Protein AF-A0AAW8BK24-F1 (afdb_monomer_lite)

Foldseek 3Di:
DADDDDDDFDPPDPDGPVRVDDPPDPVVVCVVPDDPVVQCVVCVVVDDPDDDHDYHSSVVVVVVVVCVVVVVDPDFAFPPVLVVVQLLVCLVVLHHDPPDCSLVNRHHPDDPPPPCNVVVSVVVSVVSRVVSPVCRPVNPDD

Structure (mmCIF, N/CA/C/O backbone):
data_AF-A0AAW8BK24-F1
#
_entry.id   AF-A0AAW8BK24-F1
#
loop_
_atom_site.group_PDB
_atom_site.id
_atom_site.type_symbol
_atom_site.label_atom_id
_atom_site.label_alt_id
_atom_site.label_comp_id
_atom_site.label_asym_id
_atom_site.label_entity_id
_atom_site.label_seq_id
_atom_site.pdbx_PDB_ins_code
_atom_site.Cartn_x
_atom_site.Cartn_y
_atom_site.Cartn_z
_atom_site.occupancy
_atom_site.B_iso_or_equiv
_atom_site.auth_seq_id
_atom_site.auth_comp_id
_atom_site.auth_asym_id
_atom_site.auth_atom_id
_atom_site.pdbx_PDB_model_num
ATOM 1 N N . MET A 1 1 ? 19.445 -8.747 -13.776 1.00 86.50 1 MET A N 1
ATOM 2 C CA . MET A 1 1 ? 18.779 -10.057 -13.556 1.00 86.50 1 MET A CA 1
ATOM 3 C C . MET A 1 1 ? 17.568 -9.870 -12.651 1.00 86.50 1 MET A C 1
ATOM 5 O O . MET A 1 1 ? 17.531 -8.875 -11.926 1.00 86.50 1 MET A O 1
ATOM 9 N N . GLN A 1 2 ? 16.575 -10.766 -12.699 1.00 86.75 2 GLN A N 1
ATOM 10 C CA . GLN A 1 2 ? 15.499 -10.783 -11.695 1.00 86.75 2 GLN A CA 1
ATOM 11 C C . GLN A 1 2 ? 16.112 -11.100 -10.332 1.00 86.75 2 GLN A C 1
ATOM 13 O O . GLN A 1 2 ? 16.821 -12.100 -10.219 1.00 86.75 2 GLN A O 1
ATOM 18 N N . GLY A 1 3 ? 15.863 -10.267 -9.324 1.00 85.00 3 GLY A N 1
ATOM 19 C CA . GLY A 1 3 ? 16.231 -10.640 -7.962 1.00 85.00 3 GLY A CA 1
ATOM 20 C C . GLY A 1 3 ? 15.335 -11.749 -7.436 1.00 85.00 3 GLY A C 1
ATOM 21 O O . GLY A 1 3 ? 14.200 -11.927 -7.888 1.00 85.00 3 GLY A O 1
ATOM 22 N N . LYS A 1 4 ? 15.849 -12.480 -6.451 1.00 83.88 4 LYS A N 1
ATOM 23 C CA . LYS A 1 4 ? 15.067 -13.422 -5.653 1.00 83.88 4 LYS A CA 1
ATOM 24 C C . LYS A 1 4 ? 15.231 -13.087 -4.187 1.00 83.88 4 LYS A C 1
ATOM 26 O O . LYS A 1 4 ? 16.338 -13.122 -3.651 1.00 83.88 4 LYS A O 1
ATOM 31 N N . LYS A 1 5 ? 14.128 -12.762 -3.521 1.00 78.00 5 LYS A N 1
ATOM 32 C CA . LYS A 1 5 ? 14.161 -12.474 -2.093 1.00 78.00 5 LYS A CA 1
ATOM 33 C C . LYS A 1 5 ? 14.073 -13.783 -1.319 1.00 78.00 5 LYS A C 1
ATOM 35 O O . LYS A 1 5 ? 13.005 -14.370 -1.193 1.00 78.00 5 LYS A O 1
ATOM 40 N N . ILE A 1 6 ? 15.197 -14.210 -0.753 1.00 74.69 6 ILE A N 1
ATOM 41 C CA . ILE A 1 6 ? 15.199 -15.249 0.278 1.00 74.69 6 ILE A CA 1
ATOM 42 C C . ILE A 1 6 ? 14.741 -14.583 1.578 1.00 74.69 6 ILE A C 1
ATOM 44 O O . IL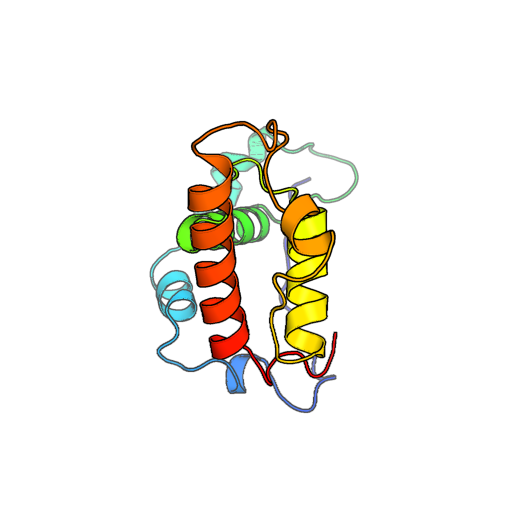E A 1 6 ? 15.357 -13.621 2.048 1.00 74.69 6 ILE A O 1
ATOM 48 N N . ILE A 1 7 ? 13.610 -15.039 2.114 1.00 66.12 7 ILE A N 1
ATOM 49 C CA . ILE A 1 7 ? 13.094 -14.569 3.398 1.00 66.12 7 ILE A CA 1
ATOM 50 C C . ILE A 1 7 ? 13.817 -15.364 4.477 1.00 66.12 7 ILE A C 1
ATOM 52 O O . ILE A 1 7 ? 13.535 -16.540 4.685 1.00 66.12 7 ILE A O 1
ATOM 56 N N . THR A 1 8 ? 14.764 -14.717 5.145 1.00 62.88 8 THR A N 1
ATOM 57 C CA . THR A 1 8 ? 15.407 -15.278 6.331 1.00 62.88 8 THR A CA 1
ATOM 58 C C . THR A 1 8 ? 14.781 -14.618 7.556 1.00 62.88 8 THR A C 1
ATOM 60 O O . THR A 1 8 ? 14.798 -13.383 7.625 1.00 62.88 8 THR A O 1
ATOM 63 N N . PRO A 1 9 ? 14.223 -15.383 8.511 1.00 59.72 9 PRO A N 1
ATOM 64 C CA . PRO A 1 9 ? 13.704 -14.806 9.742 1.00 59.72 9 PRO A CA 1
ATOM 65 C C . PRO A 1 9 ? 14.849 -14.115 10.490 1.00 59.72 9 PRO A C 1
ATOM 67 O O . PRO A 1 9 ? 15.879 -14.721 10.786 1.00 59.72 9 PRO A O 1
ATOM 70 N N . GLN A 1 10 ? 14.702 -12.818 10.754 1.00 57.69 10 GLN A N 1
ATOM 71 C CA . GLN A 1 10 ? 15.667 -12.087 11.567 1.00 57.69 10 GLN A CA 1
ATOM 72 C C . GLN A 1 10 ? 15.338 -12.322 13.040 1.00 57.69 10 GLN A C 1
ATOM 74 O O . GLN A 1 10 ? 14.433 -11.703 13.587 1.00 57.69 10 GLN A O 1
ATOM 79 N N . HIS A 1 11 ? 16.105 -13.191 13.695 1.00 54.19 11 HIS A N 1
ATOM 80 C CA . HIS A 1 11 ? 15.960 -13.515 15.122 1.00 54.19 11 HIS A CA 1
ATOM 81 C C . HIS A 1 11 ? 16.384 -12.382 16.083 1.00 54.19 11 HIS A C 1
ATOM 83 O O . HIS A 1 11 ? 16.508 -12.606 17.282 1.00 54.19 11 HIS A O 1
ATOM 89 N N . PHE A 1 12 ? 16.656 -11.176 15.572 1.00 51.53 12 PHE A N 1
ATOM 90 C CA . PHE A 1 12 ? 17.170 -10.051 16.361 1.00 51.53 12 PHE A CA 1
ATOM 91 C C . PHE A 1 12 ? 16.088 -9.277 17.130 1.00 51.53 12 PHE A C 1
ATOM 93 O O . PHE A 1 12 ? 16.422 -8.536 18.051 1.00 51.53 12 PHE A O 1
ATOM 100 N N . TYR A 1 13 ? 14.808 -9.453 16.795 1.00 53.91 13 TYR A N 1
ATOM 101 C CA . TYR A 1 13 ? 13.697 -8.839 17.521 1.00 53.91 13 TYR A CA 1
ATOM 102 C C . TYR A 1 13 ? 13.120 -9.832 18.533 1.00 53.91 13 TYR A C 1
ATOM 104 O O . TYR A 1 13 ? 12.926 -11.002 18.218 1.00 53.91 13 TYR A O 1
ATOM 112 N N . HIS A 1 14 ? 12.830 -9.365 19.751 1.00 58.62 14 HIS A N 1
ATOM 113 C CA . HIS A 1 14 ? 12.248 -10.187 20.824 1.00 58.62 14 HIS A CA 1
ATOM 114 C C . HIS A 1 14 ? 10.818 -10.680 20.508 1.00 58.62 14 HIS A C 1
ATOM 116 O O . HIS A 1 14 ? 10.294 -11.515 21.234 1.00 58.62 14 HIS A O 1
ATOM 122 N N . GLN A 1 15 ? 10.202 -10.180 19.430 1.00 54.78 15 GLN A N 1
ATOM 123 C CA . GLN A 1 15 ? 8.893 -10.596 18.924 1.00 54.78 15 GLN A CA 1
ATOM 124 C C . GLN A 1 15 ? 8.942 -10.731 17.399 1.00 54.78 15 GLN A C 1
ATOM 126 O O . GLN A 1 15 ? 9.454 -9.843 16.708 1.00 54.78 15 GLN A O 1
ATOM 131 N N . SER A 1 16 ? 8.409 -11.837 16.877 1.00 65.44 16 SER A N 1
ATOM 132 C CA . SER A 1 16 ? 8.252 -12.045 15.434 1.00 65.44 16 SER A CA 1
ATOM 133 C C . SER A 1 16 ? 7.039 -11.267 14.922 1.00 65.44 16 SER A C 1
ATOM 135 O O . SER A 1 16 ? 6.001 -11.218 15.579 1.00 65.44 16 SER A O 1
ATOM 137 N N . LEU A 1 17 ? 7.115 -10.697 13.715 1.00 62.97 17 LEU A N 1
ATOM 138 C CA . LEU A 1 17 ? 5.941 -10.079 13.077 1.00 62.97 17 LEU A CA 1
ATOM 139 C C . LEU A 1 17 ? 4.789 -11.082 12.904 1.00 62.97 17 LEU A C 1
ATOM 141 O O . LEU A 1 17 ? 3.624 -10.689 12.953 1.00 62.97 17 LEU A O 1
ATOM 145 N N . ASP A 1 18 ? 5.112 -12.369 12.775 1.00 68.31 18 ASP A N 1
ATOM 146 C CA . ASP A 1 18 ? 4.124 -13.444 12.685 1.00 68.31 18 ASP A CA 1
ATOM 147 C C . ASP A 1 18 ? 3.337 -13.636 13.990 1.00 68.31 18 ASP A C 1
ATOM 149 O O . ASP A 1 18 ? 2.216 -14.134 13.956 1.00 68.31 18 ASP A O 1
ATOM 153 N N . GLU A 1 19 ? 3.877 -13.208 15.133 1.00 70.81 19 GLU A N 1
ATOM 154 C CA . GLU A 1 19 ? 3.198 -13.277 16.435 1.00 70.81 19 GLU A CA 1
ATOM 155 C C . GLU A 1 19 ? 2.270 -12.075 16.660 1.00 70.81 19 GLU A C 1
ATOM 157 O O . GLU A 1 19 ? 1.302 -12.160 17.413 1.00 70.81 19 GLU A O 1
ATOM 162 N N . VAL A 1 20 ? 2.557 -10.946 16.005 1.00 76.50 20 VAL A N 1
ATOM 163 C CA . VAL A 1 20 ? 1.842 -9.675 16.209 1.00 76.50 20 VAL A CA 1
ATOM 164 C C . VAL A 1 20 ? 0.712 -9.482 15.194 1.00 76.50 20 VAL A C 1
ATOM 166 O O . VAL A 1 20 ? -0.291 -8.832 15.491 1.00 76.50 20 VAL A O 1
ATOM 169 N N . VAL A 1 21 ? 0.839 -10.035 13.984 1.00 75.06 21 VAL A N 1
ATOM 170 C CA . VAL A 1 21 ? -0.207 -9.947 12.955 1.00 75.06 21 VAL A CA 1
ATOM 171 C C . VAL A 1 21 ? -1.287 -11.003 13.226 1.00 75.06 21 VAL A C 1
ATOM 173 O O . VAL A 1 21 ? -0.960 -12.185 13.170 1.00 75.06 21 VAL A O 1
ATOM 176 N N . PRO A 1 22 ? -2.567 -10.627 13.428 1.00 83.06 22 PRO A N 1
ATOM 177 C CA . PRO A 1 22 ? -3.645 -11.588 13.672 1.00 83.06 22 PRO A CA 1
ATOM 178 C C . PRO A 1 22 ? -3.767 -12.650 12.573 1.00 83.06 22 PRO A C 1
ATOM 180 O O . PRO A 1 22 ? -3.608 -12.338 11.393 1.00 83.06 22 PRO A O 1
ATOM 183 N N . GLU A 1 23 ? -4.136 -13.877 12.943 1.00 81.69 23 GLU A N 1
ATOM 184 C CA . GLU A 1 23 ? -4.358 -14.970 11.980 1.00 81.69 23 GLU A CA 1
ATOM 185 C C . GLU A 1 23 ? -5.469 -14.645 10.969 1.00 81.69 23 GLU A C 1
ATOM 187 O O . GLU A 1 23 ? -5.356 -14.942 9.784 1.00 81.69 23 GLU A O 1
ATOM 192 N N . ASP A 1 24 ? -6.508 -13.925 11.401 1.00 83.31 24 ASP A N 1
ATOM 193 C CA . ASP A 1 24 ? -7.612 -13.479 10.538 1.00 83.31 24 ASP A CA 1
ATOM 194 C C . ASP A 1 24 ? -7.249 -12.266 9.648 1.00 83.31 24 ASP A C 1
ATOM 196 O O . ASP A 1 24 ? -8.108 -11.574 9.095 1.00 83.31 24 ASP A O 1
ATOM 200 N N . ASN A 1 25 ? -5.960 -11.952 9.498 1.00 84.38 25 ASN A N 1
ATOM 201 C CA . ASN A 1 25 ? -5.531 -10.836 8.670 1.00 84.38 25 ASN A CA 1
ATOM 202 C C . ASN A 1 25 ? -5.820 -11.102 7.183 1.00 84.38 25 ASN A C 1
ATOM 204 O O . ASN A 1 25 ? -5.413 -12.107 6.600 1.00 84.38 25 ASN A O 1
ATOM 208 N N . PHE A 1 26 ? -6.460 -10.130 6.536 1.00 82.69 26 PHE A N 1
ATOM 209 C CA . PHE A 1 26 ? -6.791 -10.179 5.115 1.00 82.69 26 PHE A CA 1
ATOM 210 C C . PHE A 1 26 ? -5.587 -10.512 4.210 1.00 82.69 26 PHE A C 1
ATOM 212 O O . PHE A 1 26 ? -5.717 -11.326 3.301 1.00 82.69 26 PHE A O 1
ATOM 219 N N . TYR A 1 27 ? -4.402 -9.946 4.464 1.00 82.88 27 TYR A N 1
ATOM 220 C CA . TYR A 1 27 ? -3.215 -10.192 3.638 1.00 82.88 27 TYR A CA 1
ATOM 221 C C . TYR A 1 27 ? -2.616 -11.587 3.839 1.00 82.88 27 TYR A C 1
ATOM 223 O O . TYR A 1 27 ? -2.025 -12.108 2.893 1.00 82.88 27 TYR A O 1
ATOM 231 N N . ARG A 1 28 ? -2.800 -12.213 5.015 1.00 83.50 28 ARG A N 1
ATOM 232 C CA . ARG A 1 28 ? -2.447 -13.630 5.222 1.00 83.50 28 ARG A CA 1
ATOM 233 C C . ARG A 1 28 ? -3.291 -14.511 4.309 1.00 83.50 28 ARG A C 1
ATOM 235 O O . ARG A 1 28 ? -2.741 -15.231 3.482 1.00 83.50 28 ARG A O 1
ATOM 242 N N . LYS A 1 29 ? -4.613 -14.315 4.338 1.00 83.88 29 LYS A N 1
ATOM 243 C CA . LYS A 1 29 ? -5.556 -15.017 3.453 1.00 83.88 29 LYS A CA 1
ATOM 244 C C . LYS A 1 29 ? -5.225 -14.812 1.977 1.00 83.88 29 LYS A C 1
ATOM 246 O O . LYS A 1 29 ? -5.242 -15.766 1.208 1.00 83.88 29 LYS A O 1
ATOM 251 N N . VAL A 1 30 ? -4.894 -13.587 1.565 1.00 81.44 30 VAL A N 1
ATOM 252 C CA . VAL A 1 30 ? -4.485 -13.319 0.177 1.00 81.44 30 VAL A CA 1
ATOM 253 C C . VAL A 1 30 ? -3.200 -14.071 -0.172 1.00 81.44 30 VAL A C 1
ATOM 255 O O . VAL A 1 30 ? -3.143 -14.693 -1.225 1.00 81.44 30 VAL A O 1
ATOM 258 N N . ASN A 1 31 ? -2.188 -14.057 0.696 1.00 83.12 31 ASN A N 1
ATOM 259 C CA . ASN A 1 31 ? -0.930 -14.761 0.449 1.00 83.12 31 ASN A CA 1
ATOM 260 C C . ASN A 1 31 ? -1.101 -16.292 0.395 1.00 83.12 31 ASN A C 1
ATOM 262 O O . ASN A 1 31 ? -0.392 -16.946 -0.360 1.00 83.12 31 ASN A O 1
ATOM 266 N N . GLU A 1 32 ? -2.042 -16.853 1.156 1.00 84.19 32 GLU A N 1
ATOM 267 C CA . GLU A 1 32 ? -2.379 -18.284 1.128 1.00 84.19 32 GLU A CA 1
ATOM 268 C C . GLU A 1 32 ? -3.149 -18.693 -0.134 1.00 84.19 32 GLU A C 1
ATOM 270 O O . GLU A 1 32 ? -2.917 -19.768 -0.681 1.00 84.19 32 GLU A O 1
ATOM 275 N N . ASN A 1 33 ? -4.066 -17.844 -0.608 1.00 84.12 33 ASN A N 1
ATOM 276 C CA . ASN A 1 33 ? -4.993 -18.191 -1.690 1.00 84.12 33 ASN A CA 1
ATOM 277 C C . ASN A 1 33 ? -4.530 -17.726 -3.082 1.00 84.12 33 ASN A C 1
ATOM 279 O O . ASN A 1 33 ? -5.096 -18.154 -4.088 1.00 84.12 33 ASN A O 1
ATOM 283 N N . LEU A 1 34 ? -3.518 -16.856 -3.170 1.00 80.75 34 LEU A N 1
ATOM 284 C CA . LEU A 1 34 ? -3.003 -16.314 -4.428 1.00 80.75 34 LEU A CA 1
ATOM 285 C C . LEU A 1 34 ? -1.521 -16.662 -4.613 1.00 80.75 34 LEU A C 1
ATOM 287 O O . LEU A 1 34 ? -0.642 -15.994 -4.067 1.00 80.75 34 LEU A O 1
ATOM 291 N N . SER A 1 35 ? -1.232 -17.658 -5.457 1.00 86.94 35 SER A N 1
ATOM 292 C CA . SER A 1 35 ? 0.144 -17.901 -5.911 1.00 86.94 35 SER A CA 1
ATOM 293 C C . SER A 1 35 ? 0.573 -16.834 -6.921 1.00 86.94 35 SER A C 1
ATOM 295 O O . SER A 1 35 ? -0.124 -16.542 -7.896 1.00 86.94 35 SER A O 1
ATOM 297 N N . LEU A 1 36 ? 1.756 -16.265 -6.689 1.00 85.44 36 LEU A N 1
ATOM 298 C CA . LEU A 1 36 ? 2.364 -15.223 -7.520 1.00 85.44 36 LEU A CA 1
ATOM 299 C C . LEU A 1 36 ? 3.567 -15.728 -8.333 1.00 85.44 36 LEU A C 1
ATOM 301 O O . LEU A 1 36 ? 4.218 -14.943 -9.020 1.00 85.44 36 LEU A O 1
ATOM 305 N N . ASP A 1 37 ? 3.847 -17.033 -8.314 1.00 87.75 37 ASP A N 1
ATOM 306 C CA . ASP A 1 37 ? 5.046 -17.618 -8.937 1.00 87.75 37 ASP A CA 1
ATOM 307 C C . ASP A 1 37 ? 5.092 -17.414 -10.458 1.00 87.75 37 ASP A C 1
ATOM 309 O O . ASP A 1 37 ? 6.164 -17.312 -11.064 1.00 87.75 37 ASP A O 1
ATOM 313 N N . PHE A 1 38 ? 3.922 -17.286 -11.091 1.00 86.75 38 PHE A N 1
ATOM 314 C CA . PHE A 1 38 ? 3.803 -17.014 -12.523 1.00 86.75 38 PHE A CA 1
ATOM 315 C C . PHE A 1 38 ? 4.504 -15.707 -12.937 1.00 86.75 38 PHE A C 1
ATOM 317 O O . PHE A 1 38 ? 4.952 -15.590 -14.083 1.00 86.75 38 PHE A O 1
ATOM 324 N N . LEU A 1 39 ? 4.648 -14.743 -12.015 1.00 87.00 39 LEU A N 1
ATOM 325 C CA . LEU A 1 39 ? 5.305 -13.463 -12.272 1.00 87.00 39 LEU A CA 1
ATOM 326 C C . LEU A 1 39 ? 6.762 -13.640 -12.682 1.00 87.00 39 LEU A C 1
ATOM 328 O O . LEU A 1 39 ? 7.230 -12.898 -13.544 1.00 87.00 39 LEU A O 1
ATOM 332 N N . TYR A 1 40 ? 7.474 -14.634 -12.144 1.00 90.06 40 TYR A N 1
ATOM 333 C CA . TYR A 1 40 ? 8.857 -14.882 -12.550 1.00 90.06 40 TYR A CA 1
ATOM 334 C C . TYR A 1 40 ? 8.936 -15.206 -14.044 1.00 90.06 40 TYR A C 1
ATOM 336 O O . TYR A 1 40 ? 9.738 -14.604 -14.758 1.00 90.06 40 TYR A O 1
ATOM 344 N N . LYS A 1 41 ? 8.050 -16.079 -14.543 1.00 90.62 41 LYS A N 1
ATOM 345 C CA . LYS A 1 41 ? 8.015 -16.475 -15.958 1.00 90.62 41 LYS A CA 1
ATOM 346 C C . LYS A 1 41 ? 7.581 -15.325 -16.866 1.00 90.62 41 LYS A C 1
ATOM 348 O O . LYS A 1 41 ? 8.203 -15.101 -17.899 1.00 90.62 41 LYS A O 1
ATOM 353 N N . VAL A 1 42 ? 6.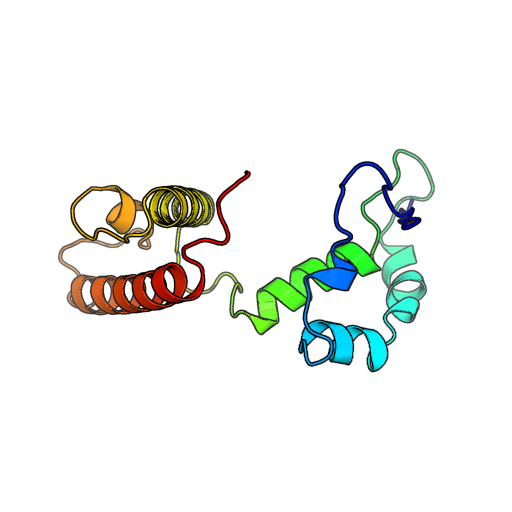524 -14.605 -16.487 1.00 89.75 42 VAL A N 1
ATOM 354 C CA . VAL A 1 42 ? 5.951 -13.529 -17.313 1.00 89.75 42 VAL A CA 1
ATOM 355 C C . VAL A 1 42 ? 6.878 -12.320 -17.380 1.00 89.75 42 VAL A C 1
ATOM 357 O O . VAL A 1 42 ? 6.981 -11.687 -18.428 1.00 89.75 42 VAL A O 1
ATOM 360 N N . THR A 1 43 ? 7.565 -11.998 -16.283 1.00 88.12 43 THR A N 1
ATOM 361 C CA . THR A 1 43 ? 8.385 -10.786 -16.224 1.00 88.12 43 THR A CA 1
ATOM 362 C C . THR A 1 43 ? 9.829 -10.993 -16.681 1.00 88.12 43 THR A C 1
ATOM 364 O O . THR A 1 43 ? 10.494 -10.013 -17.005 1.00 88.12 43 THR A O 1
ATOM 367 N N . ALA A 1 44 ? 10.307 -12.239 -16.786 1.00 90.06 44 ALA A N 1
ATOM 368 C CA . ALA A 1 44 ? 11.685 -12.563 -17.171 1.00 90.06 44 ALA A CA 1
ATOM 369 C C . ALA A 1 44 ? 12.203 -11.838 -18.433 1.00 90.06 44 ALA A C 1
ATOM 371 O O . ALA A 1 44 ? 13.345 -11.376 -18.394 1.00 90.06 44 ALA A O 1
ATOM 372 N N . PRO A 1 45 ? 11.416 -11.668 -19.520 1.00 91.88 45 PRO A N 1
ATOM 373 C CA . PRO A 1 45 ? 11.885 -10.975 -20.722 1.00 91.88 45 PRO A CA 1
ATOM 374 C C . PRO A 1 45 ? 12.240 -9.497 -20.509 1.00 91.88 45 PRO A C 1
ATOM 376 O O . PRO A 1 45 ? 13.016 -8.947 -21.286 1.00 91.88 45 PRO A O 1
ATOM 379 N N . TYR A 1 46 ? 11.691 -8.851 -19.474 1.00 87.50 46 TYR A N 1
ATOM 380 C CA . TYR A 1 46 ? 11.889 -7.421 -19.208 1.00 87.50 46 TYR A CA 1
ATOM 381 C C . TYR A 1 46 ? 13.117 -7.124 -18.341 1.00 87.50 46 TYR A C 1
ATOM 383 O O . TYR A 1 46 ? 13.472 -5.961 -18.154 1.00 87.50 46 TYR A O 1
ATOM 391 N N . TYR A 1 47 ? 13.782 -8.153 -17.810 1.00 88.25 47 TYR A N 1
ATOM 392 C CA . TYR A 1 47 ? 14.968 -7.990 -16.977 1.00 88.25 47 TYR A CA 1
ATOM 393 C C . TYR A 1 47 ? 16.244 -8.335 -17.745 1.00 88.25 47 TYR A C 1
ATOM 395 O O . TYR A 1 47 ? 16.321 -9.318 -18.479 1.00 88.25 47 TYR A O 1
ATOM 403 N N . GLY A 1 48 ? 17.295 -7.542 -17.523 1.00 86.00 48 GLY A N 1
ATOM 404 C CA . GLY A 1 48 ? 18.613 -7.803 -18.100 1.00 86.00 48 GLY A CA 1
ATOM 405 C C . GLY A 1 48 ? 19.228 -9.113 -17.593 1.00 86.00 48 GLY A C 1
ATOM 406 O O . GLY A 1 48 ? 19.032 -9.499 -16.438 1.00 86.00 48 GLY A O 1
ATOM 407 N N . LYS A 1 49 ? 20.020 -9.779 -18.439 1.00 85.56 49 LYS A N 1
ATOM 408 C CA . LYS A 1 49 ? 20.692 -11.057 -18.124 1.00 85.56 49 LYS A CA 1
ATOM 409 C C . LYS A 1 49 ? 21.970 -10.909 -17.286 1.00 85.56 49 LYS A C 1
ATOM 411 O O . LYS A 1 49 ? 22.493 -11.905 -16.812 1.00 85.56 49 LYS A O 1
ATOM 416 N N . CYS A 1 50 ? 22.469 -9.689 -17.100 1.00 85.00 50 CYS A N 1
ATOM 417 C CA . CYS A 1 50 ? 23.683 -9.374 -16.343 1.00 85.00 50 CYS A CA 1
ATOM 418 C C . CYS A 1 50 ? 23.496 -8.086 -15.516 1.00 85.00 50 CYS A C 1
ATOM 420 O O . CYS A 1 50 ? 22.461 -7.422 -15.630 1.00 85.00 50 CYS A O 1
ATOM 422 N N . GLY A 1 51 ? 24.476 -7.762 -14.667 1.00 83.62 51 GLY A N 1
ATOM 423 C CA . GLY A 1 51 ? 24.449 -6.594 -13.777 1.00 83.62 51 GLY A CA 1
ATOM 424 C C . GLY A 1 51 ? 23.791 -6.865 -12.421 1.00 83.62 51 GLY A C 1
ATOM 425 O O . GLY A 1 51 ? 23.559 -8.017 -12.054 1.00 83.62 51 GLY A O 1
ATOM 426 N 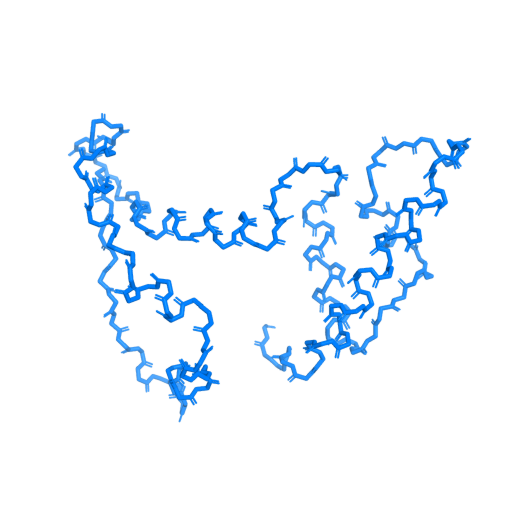N . GLN A 1 52 ? 23.500 -5.793 -11.679 1.00 84.88 52 GLN A N 1
ATOM 427 C CA . GLN A 1 52 ? 22.890 -5.876 -10.352 1.00 84.88 52 GLN A CA 1
ATOM 428 C C . GLN A 1 52 ? 21.510 -6.547 -10.413 1.00 84.88 52 GLN A C 1
ATOM 430 O O . GLN A 1 52 ? 20.733 -6.368 -11.360 1.00 84.88 52 GLN A O 1
ATOM 435 N N . GLU A 1 53 ? 21.208 -7.344 -9.393 1.00 86.81 53 GLU A N 1
ATOM 436 C CA . GLU A 1 53 ? 19.883 -7.920 -9.230 1.00 86.81 53 GLU A CA 1
ATOM 437 C C . GLU A 1 53 ? 18.861 -6.825 -8.933 1.00 86.81 53 GLU A C 1
ATOM 439 O O . GLU A 1 53 ? 19.053 -5.947 -8.092 1.00 86.81 53 GLU A O 1
ATOM 444 N N . SER A 1 54 ? 17.770 -6.878 -9.680 1.00 86.69 54 SER A N 1
ATOM 445 C CA . SER A 1 54 ? 16.613 -6.015 -9.475 1.00 86.69 54 SER A CA 1
ATOM 446 C C . SER A 1 54 ? 15.786 -6.481 -8.275 1.00 86.69 54 SER A C 1
ATOM 448 O O . SER A 1 54 ? 16.012 -7.557 -7.733 1.00 86.69 54 SER A O 1
ATOM 450 N N . ILE A 1 55 ? 14.800 -5.687 -7.860 1.00 84.56 55 ILE A N 1
ATOM 451 C CA . ILE A 1 55 ? 13.826 -6.117 -6.848 1.00 84.56 55 ILE A CA 1
ATOM 452 C C . ILE A 1 55 ? 13.106 -7.380 -7.339 1.00 84.56 55 ILE A C 1
ATOM 454 O O . ILE A 1 55 ? 12.780 -7.496 -8.521 1.00 84.56 55 ILE A O 1
ATOM 458 N N . ASP A 1 56 ? 12.846 -8.309 -6.418 1.00 89.44 56 ASP A N 1
ATOM 459 C CA . ASP A 1 56 ? 12.077 -9.518 -6.704 1.00 89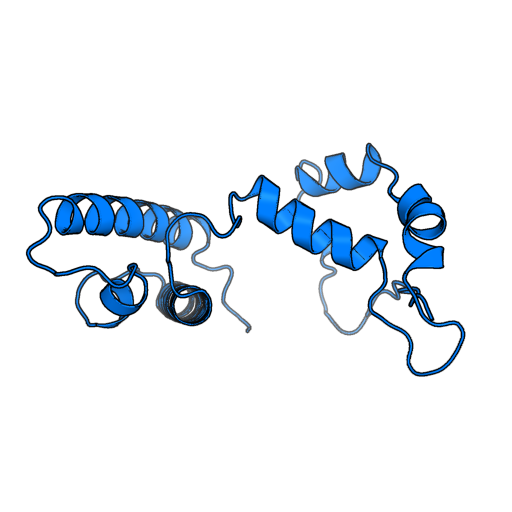.44 56 ASP A CA 1
ATOM 460 C C . ASP A 1 56 ? 10.697 -9.154 -7.302 1.00 89.44 56 ASP A C 1
ATOM 462 O O . ASP A 1 56 ? 9.944 -8.404 -6.667 1.00 89.44 56 ASP A O 1
ATOM 466 N N . PRO A 1 57 ? 10.340 -9.669 -8.495 1.00 86.69 57 PRO A N 1
ATOM 467 C CA . PRO A 1 57 ? 9.066 -9.381 -9.152 1.00 86.69 57 PRO A CA 1
ATOM 468 C C . PRO A 1 57 ? 7.833 -9.644 -8.279 1.00 86.69 57 PRO A C 1
ATOM 470 O O . PRO A 1 57 ? 6.869 -8.881 -8.336 1.00 86.69 57 PRO A O 1
ATOM 473 N N . VAL A 1 58 ? 7.860 -10.690 -7.447 1.00 88.62 58 VAL A N 1
ATOM 474 C CA . VAL A 1 58 ? 6.760 -11.023 -6.531 1.00 88.62 58 VAL A CA 1
ATOM 475 C C . VAL A 1 58 ? 6.652 -9.976 -5.429 1.00 88.62 58 VAL A C 1
ATOM 477 O O . VAL A 1 58 ? 5.552 -9.530 -5.105 1.00 88.62 58 VAL A O 1
ATOM 480 N N . VAL A 1 59 ? 7.784 -9.537 -4.873 1.00 84.75 59 VAL A N 1
ATOM 481 C CA . VAL A 1 59 ? 7.815 -8.471 -3.858 1.00 84.75 59 VAL A CA 1
ATOM 482 C C . VAL A 1 59 ? 7.310 -7.159 -4.449 1.00 84.75 59 VAL A C 1
ATOM 484 O O . VAL A 1 59 ? 6.464 -6.498 -3.848 1.00 84.75 59 VAL A O 1
ATOM 487 N N . PHE A 1 60 ? 7.782 -6.802 -5.643 1.00 81.25 60 PHE A N 1
ATOM 488 C CA . PHE A 1 60 ? 7.346 -5.597 -6.338 1.00 81.25 60 PHE A CA 1
ATOM 489 C C . PHE A 1 60 ? 5.832 -5.609 -6.591 1.00 81.25 60 PHE A C 1
ATOM 491 O O . PHE A 1 60 ? 5.140 -4.643 -6.273 1.00 81.25 60 PHE A O 1
ATOM 498 N N . PHE A 1 61 ? 5.291 -6.731 -7.067 1.00 83.62 61 PHE A N 1
ATOM 499 C CA . PHE A 1 61 ? 3.853 -6.885 -7.267 1.00 83.62 61 PHE A CA 1
ATOM 500 C C . PHE A 1 61 ? 3.061 -6.807 -5.957 1.00 83.62 61 PHE A C 1
ATOM 502 O O . PHE A 1 61 ? 2.027 -6.146 -5.911 1.00 83.62 61 PHE A O 1
ATOM 509 N N . LYS A 1 62 ? 3.550 -7.416 -4.868 1.00 82.75 62 LYS A N 1
ATOM 510 C CA . LYS A 1 62 ? 2.919 -7.317 -3.541 1.00 82.75 62 LYS A CA 1
ATOM 511 C C . LYS A 1 62 ? 2.833 -5.866 -3.057 1.00 82.75 62 LYS A C 1
ATOM 513 O O . LYS A 1 62 ? 1.791 -5.476 -2.538 1.00 82.75 62 LYS A O 1
ATOM 518 N N . ILE A 1 63 ? 3.872 -5.055 -3.277 1.00 77.88 63 ILE A N 1
ATOM 519 C CA . ILE A 1 63 ? 3.854 -3.615 -2.955 1.00 77.88 63 ILE A CA 1
ATOM 520 C C . ILE A 1 63 ? 2.746 -2.902 -3.741 1.00 77.88 63 ILE A C 1
ATOM 522 O O . ILE A 1 63 ? 1.946 -2.178 -3.149 1.00 77.88 63 ILE A O 1
ATOM 526 N N . LEU A 1 64 ? 2.659 -3.141 -5.053 1.00 76.06 64 LEU A N 1
ATOM 527 C CA . LEU A 1 64 ? 1.618 -2.549 -5.901 1.00 76.06 64 LEU A CA 1
ATOM 528 C C . LEU A 1 64 ? 0.212 -3.001 -5.494 1.00 76.06 64 LEU A C 1
ATOM 530 O O . LEU A 1 64 ? -0.704 -2.189 -5.452 1.00 76.06 64 LEU A O 1
ATOM 534 N N . MET A 1 65 ? 0.040 -4.277 -5.156 1.00 77.81 65 MET A N 1
ATOM 535 C CA . MET A 1 65 ? -1.240 -4.847 -4.744 1.00 77.81 65 MET A CA 1
ATOM 536 C C . MET A 1 65 ? -1.713 -4.274 -3.406 1.00 77.81 65 MET A C 1
ATOM 538 O O . MET A 1 65 ? -2.880 -3.912 -3.275 1.00 77.81 65 MET A O 1
ATOM 542 N N . VAL A 1 66 ? -0.814 -4.132 -2.426 1.00 79.62 66 VAL A N 1
ATOM 543 C CA . VAL A 1 66 ? -1.112 -3.427 -1.170 1.00 79.62 66 VAL A CA 1
ATOM 544 C C . VAL A 1 66 ? -1.485 -1.978 -1.468 1.00 79.62 66 VAL A C 1
ATOM 546 O O . VAL A 1 66 ? -2.485 -1.494 -0.942 1.00 79.62 66 VAL A O 1
ATOM 549 N N . GLY A 1 67 ? -0.743 -1.301 -2.348 1.00 73.94 67 GLY A N 1
ATOM 550 C CA . GLY A 1 67 ? -1.092 0.042 -2.795 1.00 73.94 67 GLY A CA 1
ATOM 551 C C . GLY A 1 67 ? -2.518 0.095 -3.347 1.00 73.94 67 GLY A C 1
ATOM 552 O O . GLY A 1 67 ? -3.358 0.845 -2.856 1.00 73.94 67 GLY A O 1
ATOM 553 N N . TYR A 1 68 ? -2.841 -0.805 -4.269 1.00 72.44 68 TYR A N 1
ATOM 554 C CA . TYR A 1 68 ? -4.141 -0.868 -4.918 1.00 72.44 68 TYR A CA 1
ATOM 555 C C . TYR A 1 68 ? -5.303 -1.166 -3.973 1.00 72.44 68 TYR A C 1
ATOM 557 O O . TYR A 1 68 ? -6.303 -0.445 -3.980 1.00 72.44 68 TYR A O 1
ATOM 565 N N . LEU A 1 69 ? -5.171 -2.185 -3.125 1.00 70.88 69 LEU A N 1
ATOM 566 C CA . LEU A 1 69 ? -6.228 -2.624 -2.210 1.00 70.88 69 LEU A CA 1
ATOM 567 C C . LEU A 1 69 ? -6.520 -1.594 -1.114 1.00 70.88 69 LEU A C 1
ATOM 569 O O . LEU A 1 69 ? -7.656 -1.484 -0.660 1.00 70.88 69 LEU A O 1
ATOM 573 N N . ASN A 1 70 ? -5.530 -0.779 -0.744 1.00 70.19 70 ASN A N 1
ATOM 574 C CA . ASN A 1 70 ? -5.727 0.344 0.174 1.00 70.19 70 ASN A CA 1
ATOM 575 C C . ASN A 1 70 ? -6.114 1.646 -0.544 1.00 70.19 70 ASN A C 1
ATOM 577 O O . ASN A 1 70 ? -6.116 2.708 0.077 1.00 70.19 70 ASN A O 1
ATOM 581 N N . SER A 1 71 ? -6.439 1.592 -1.843 1.00 64.25 71 SER A N 1
ATOM 582 C CA . SER A 1 71 ? -6.718 2.778 -2.668 1.00 64.25 71 SER A CA 1
ATOM 583 C C . SER A 1 71 ? -5.586 3.815 -2.645 1.00 64.25 71 SER A C 1
ATOM 585 O O . SER A 1 71 ? -5.810 5.014 -2.803 1.00 64.25 71 SER A O 1
ATOM 587 N N . ILE A 1 72 ? -4.352 3.339 -2.495 1.00 60.72 72 ILE A N 1
ATOM 588 C CA . ILE A 1 72 ? -3.096 4.061 -2.708 1.00 60.72 72 ILE A CA 1
ATOM 589 C C . ILE A 1 72 ? -2.706 3.871 -4.183 1.00 60.72 72 ILE A C 1
ATOM 591 O O . ILE A 1 72 ? -1.617 3.429 -4.535 1.00 60.72 72 ILE A O 1
ATOM 595 N N . ASN A 1 73 ? -3.661 4.172 -5.059 1.00 53.00 73 ASN A N 1
ATOM 596 C CA . ASN A 1 73 ? -3.451 4.337 -6.486 1.00 53.00 73 ASN A CA 1
ATOM 597 C C . ASN A 1 73 ? -3.450 5.840 -6.710 1.00 53.00 73 ASN A C 1
ATOM 599 O O . ASN A 1 73 ? -4.361 6.532 -6.261 1.00 53.00 73 ASN A O 1
ATOM 603 N N . SER A 1 74 ? -2.412 6.363 -7.329 1.00 57.03 74 SER A N 1
ATOM 604 C CA . SER A 1 74 ? -2.177 7.780 -7.592 1.00 57.03 74 SER A CA 1
ATOM 605 C C . SER A 1 74 ? -3.325 8.523 -8.320 1.00 57.03 74 SER A C 1
ATOM 607 O O . SER A 1 74 ? -3.154 8.868 -9.484 1.00 57.03 74 SER A O 1
ATOM 609 N N . ASP A 1 75 ? -4.470 8.825 -7.686 1.00 40.53 75 ASP A N 1
ATOM 610 C CA . ASP A 1 75 ? -5.628 9.363 -8.439 1.00 40.53 75 ASP A CA 1
ATOM 611 C C . ASP A 1 75 ? -6.193 10.726 -8.001 1.00 40.53 75 ASP A C 1
ATOM 613 O O . ASP A 1 75 ? -6.982 11.314 -8.725 1.00 40.53 75 ASP A O 1
ATOM 617 N N . ARG A 1 76 ? -5.791 11.372 -6.896 1.00 48.88 76 ARG A N 1
ATOM 618 C CA . ARG A 1 76 ? -6.188 12.793 -6.688 1.00 48.88 76 ARG A CA 1
ATOM 619 C C . ARG A 1 76 ? -5.103 13.640 -6.055 1.00 48.88 76 ARG A C 1
ATOM 621 O O . ARG A 1 76 ? -5.322 14.208 -4.993 1.00 48.88 76 ARG A O 1
ATOM 628 N N . GLY A 1 77 ? -3.972 13.749 -6.754 1.00 50.91 77 GLY A N 1
ATOM 629 C CA . GLY A 1 77 ? -2.986 14.825 -6.620 1.00 50.91 77 GLY A CA 1
ATOM 630 C C . GLY A 1 77 ? -2.503 15.116 -5.205 1.00 50.91 77 GLY A C 1
ATOM 631 O O . GLY A 1 77 ? -2.182 16.264 -4.929 1.00 50.91 77 GLY A O 1
ATOM 632 N N . LEU A 1 78 ? -2.483 14.124 -4.312 1.00 55.34 78 LEU A N 1
ATOM 633 C CA . LEU A 1 78 ? -1.828 14.329 -3.036 1.00 55.34 78 LEU A CA 1
ATOM 634 C C . LEU A 1 78 ? -0.324 14.169 -3.236 1.00 55.34 78 LEU A C 1
ATOM 636 O O . LEU A 1 78 ? 0.103 13.190 -3.845 1.00 55.34 78 LEU A O 1
ATOM 640 N N . ASN A 1 79 ? 0.474 15.132 -2.775 1.00 67.81 79 ASN A N 1
ATOM 641 C CA . ASN A 1 79 ? 1.926 14.991 -2.808 1.00 67.81 79 ASN A CA 1
ATOM 642 C C . ASN A 1 79 ? 2.306 13.827 -1.877 1.00 67.81 79 ASN A C 1
ATOM 644 O O . ASN A 1 79 ? 2.152 13.928 -0.660 1.00 67.81 79 ASN A O 1
ATOM 648 N N . GLU A 1 80 ? 2.747 12.712 -2.460 1.00 64.69 80 GLU A N 1
ATOM 649 C CA . GLU A 1 80 ? 3.003 11.454 -1.752 1.00 64.69 80 GLU A CA 1
ATOM 650 C C . GLU A 1 80 ? 4.012 11.629 -0.608 1.00 64.69 80 GLU A C 1
ATOM 652 O O . GLU A 1 80 ? 3.818 11.095 0.485 1.00 64.69 80 GLU A O 1
ATOM 657 N N . GLU A 1 81 ? 5.054 12.434 -0.821 1.00 67.75 81 GLU A N 1
ATOM 658 C CA . GLU A 1 81 ? 6.047 12.746 0.208 1.00 67.75 81 GLU A CA 1
ATOM 659 C C . GLU A 1 81 ? 5.435 13.563 1.348 1.00 67.75 81 GLU A C 1
ATOM 661 O O . GLU A 1 81 ? 5.670 13.275 2.525 1.00 67.75 81 GLU A O 1
ATOM 666 N N . ALA A 1 82 ? 4.594 14.548 1.018 1.00 71.38 82 ALA A N 1
ATOM 667 C CA . ALA A 1 82 ? 3.890 15.342 2.019 1.00 71.38 82 ALA A CA 1
ATOM 668 C C . ALA A 1 82 ? 2.910 14.476 2.828 1.00 71.38 82 ALA A C 1
ATOM 670 O O . ALA A 1 82 ? 2.824 14.639 4.045 1.00 71.38 82 ALA A O 1
ATOM 671 N N . ALA A 1 83 ? 2.225 13.524 2.182 1.00 72.06 83 ALA A N 1
ATOM 672 C CA . ALA A 1 83 ? 1.306 12.582 2.823 1.00 72.06 83 ALA A CA 1
ATOM 673 C C . ALA A 1 83 ? 2.019 11.668 3.810 1.00 72.06 83 ALA A C 1
ATOM 675 O O . ALA A 1 83 ? 1.601 11.574 4.964 1.00 72.06 83 ALA A O 1
ATOM 676 N N . LYS A 1 84 ? 3.142 11.075 3.398 1.00 74.88 84 LYS A N 1
ATOM 677 C CA . LYS A 1 84 ? 3.983 10.267 4.288 1.00 74.88 84 LYS A CA 1
ATOM 678 C C . LYS A 1 84 ? 4.463 11.082 5.488 1.00 74.88 84 LYS A C 1
ATOM 680 O O . LYS A 1 84 ? 4.372 10.606 6.618 1.00 74.88 84 LYS A O 1
ATOM 685 N N . ARG A 1 85 ? 4.912 12.323 5.267 1.00 78.19 85 ARG A N 1
ATOM 686 C CA . ARG A 1 85 ? 5.390 13.205 6.343 1.00 78.19 85 ARG A CA 1
ATOM 687 C C . ARG A 1 85 ? 4.280 13.587 7.320 1.00 78.19 85 ARG A C 1
ATOM 689 O O . ARG A 1 85 ? 4.482 13.489 8.527 1.00 78.19 85 ARG A O 1
ATOM 696 N N . TYR A 1 86 ? 3.116 13.989 6.811 1.00 81.56 86 TYR A N 1
ATOM 697 C CA . TYR A 1 86 ? 1.962 14.353 7.632 1.00 81.56 86 TYR A CA 1
ATOM 698 C C . TYR A 1 86 ? 1.494 13.167 8.475 1.00 81.56 86 TYR A C 1
ATOM 700 O O . TYR A 1 86 ? 1.369 13.295 9.686 1.00 81.56 86 TYR A O 1
ATOM 708 N N . ILE A 1 87 ? 1.324 11.993 7.860 1.00 76.69 87 ILE A N 1
ATOM 709 C CA . ILE A 1 87 ? 0.893 10.782 8.564 1.00 76.69 87 ILE A CA 1
ATOM 710 C C . ILE A 1 87 ? 1.922 10.376 9.623 1.00 76.69 87 ILE A C 1
ATOM 712 O O . ILE A 1 87 ? 1.539 10.110 10.756 1.00 76.69 87 ILE A O 1
ATOM 716 N N . SER A 1 88 ? 3.220 10.383 9.303 1.00 76.06 88 SER A N 1
ATOM 717 C CA . SER A 1 88 ? 4.279 10.061 10.269 1.00 76.06 88 SER A CA 1
ATOM 718 C C . SER A 1 88 ? 4.258 11.010 11.472 1.00 76.06 88 SER A C 1
ATOM 720 O O . SER A 1 88 ? 4.250 10.561 12.617 1.00 76.06 88 SER A O 1
ATOM 722 N N . ASN A 1 89 ? 4.162 12.320 11.229 1.00 79.81 89 ASN A N 1
ATOM 723 C CA . ASN A 1 89 ? 4.082 13.322 12.290 1.00 79.81 89 ASN A CA 1
ATOM 724 C C . ASN A 1 89 ? 2.796 13.190 13.118 1.00 79.81 89 ASN A C 1
ATOM 726 O O . ASN A 1 89 ? 2.851 13.300 14.341 1.00 79.81 89 ASN A O 1
ATOM 730 N N . SER A 1 90 ? 1.652 12.947 12.477 1.00 80.44 90 SER A N 1
ATOM 731 C CA . SER A 1 90 ? 0.363 12.785 13.153 1.00 80.44 90 SER A CA 1
ATOM 732 C C . SER A 1 90 ? 0.272 11.497 13.959 1.00 80.44 90 SER A C 1
ATOM 734 O O . SER A 1 90 ? -0.314 11.509 15.033 1.00 80.44 90 SER A O 1
ATOM 736 N N . LEU A 1 91 ? 0.891 10.406 13.501 1.00 75.56 91 LEU A N 1
ATOM 737 C CA . LEU A 1 91 ? 1.008 9.173 14.280 1.00 75.56 91 LEU A CA 1
ATOM 738 C C . LEU A 1 91 ? 1.941 9.361 15.481 1.00 75.56 91 LEU A C 1
ATOM 740 O O . LEU A 1 91 ? 1.583 8.952 16.579 1.00 75.56 91 LEU A O 1
ATOM 744 N N . LYS A 1 92 ? 3.086 10.039 15.303 1.00 76.69 92 LYS A N 1
ATOM 745 C CA . LYS A 1 92 ? 4.013 10.372 16.404 1.00 76.69 92 LYS A CA 1
ATOM 746 C C . LYS A 1 92 ? 3.384 11.283 17.459 1.00 76.69 92 LYS A C 1
ATOM 748 O O . LYS A 1 92 ? 3.749 11.211 18.624 1.00 76.69 92 LYS A O 1
ATOM 753 N N . ARG A 1 93 ? 2.476 12.169 17.043 1.00 78.81 93 ARG A N 1
ATOM 754 C CA . ARG A 1 93 ? 1.747 13.090 17.927 1.00 78.81 93 ARG A CA 1
ATOM 755 C C . ARG A 1 93 ? 0.418 12.523 18.426 1.00 78.81 93 ARG A C 1
ATOM 757 O O . ARG A 1 93 ? -0.206 13.159 19.260 1.00 78.81 93 ARG A O 1
ATOM 764 N N . GLU A 1 94 ? -0.023 11.383 17.897 1.00 78.38 94 GLU A N 1
ATOM 765 C CA . GLU A 1 94 ? -1.328 10.753 18.152 1.00 78.38 94 GLU A CA 1
ATOM 766 C C . GLU A 1 94 ? -2.562 11.616 17.817 1.00 78.38 94 GLU A C 1
ATOM 768 O O . GLU A 1 94 ? -3.687 11.266 18.175 1.00 78.38 94 GLU A O 1
ATOM 773 N N . PHE A 1 95 ? -2.385 12.722 17.085 1.00 77.50 95 PHE A N 1
ATOM 774 C CA . PHE A 1 95 ? -3.480 13.560 16.598 1.00 77.50 95 PHE A CA 1
ATOM 775 C C . PHE A 1 95 ? -3.196 14.130 15.200 1.00 77.50 95 PHE A C 1
ATOM 777 O O . PHE A 1 95 ? -2.055 14.419 14.825 1.00 77.50 95 PHE A O 1
ATOM 784 N N . ALA A 1 96 ? -4.263 14.319 14.419 1.00 78.88 96 ALA A N 1
ATOM 785 C CA . ALA A 1 96 ? -4.227 14.991 13.123 1.00 78.88 96 ALA A CA 1
ATOM 786 C C . ALA A 1 96 ? -4.732 16.434 13.267 1.00 78.88 96 ALA A C 1
ATOM 788 O O . ALA A 1 96 ? -5.805 16.669 13.816 1.00 78.88 96 ALA A O 1
ATOM 789 N N . SER A 1 97 ? -3.957 17.400 12.769 1.00 80.31 97 SER A N 1
ATOM 790 C CA . SER A 1 97 ? -4.298 18.829 12.796 1.00 80.31 97 SER A CA 1
ATOM 791 C C . SER A 1 97 ? -4.575 19.337 11.388 1.00 80.31 97 SER A C 1
ATOM 793 O O . SER A 1 97 ? -3.770 19.116 10.479 1.00 80.31 97 SER A O 1
ATOM 795 N N . ASP A 1 98 ? -5.684 20.045 11.200 1.00 78.25 98 ASP A N 1
ATOM 796 C CA . ASP A 1 98 ? -5.963 20.821 9.988 1.00 78.25 98 ASP A CA 1
ATOM 797 C C . ASP A 1 98 ? -5.347 22.229 10.030 1.00 78.25 98 ASP A C 1
ATOM 799 O O . ASP A 1 98 ? -5.213 22.886 8.989 1.00 78.25 98 ASP A O 1
ATOM 803 N N . ASN A 1 99 ? -4.916 22.656 11.219 1.00 68.06 99 ASN A N 1
ATOM 804 C CA . ASN A 1 99 ? -4.200 23.899 11.452 1.00 68.06 99 ASN A CA 1
ATOM 805 C C . ASN A 1 99 ? -2.754 23.767 10.956 1.00 68.06 99 ASN A C 1
ATOM 807 O O . ASN A 1 99 ? -1.969 22.984 11.497 1.00 68.06 99 ASN A O 1
ATOM 811 N N . GLY A 1 100 ? -2.408 24.538 9.920 1.00 71.19 100 GLY A N 1
ATOM 812 C CA . GLY A 1 100 ? -1.052 24.639 9.375 1.00 71.19 100 GLY A CA 1
ATOM 813 C C . GLY A 1 100 ? -0.959 24.459 7.857 1.00 71.19 100 GLY A C 1
ATOM 814 O O . GLY A 1 100 ? -1.942 24.212 7.158 1.00 71.19 100 GLY A O 1
ATOM 815 N N . MET A 1 101 ? 0.262 24.588 7.329 1.00 71.31 101 MET A N 1
ATOM 816 C CA . MET A 1 101 ? 0.543 24.370 5.903 1.00 71.31 101 MET A CA 1
ATOM 817 C C . MET A 1 101 ? 0.680 22.891 5.529 1.00 71.31 101 MET A C 1
ATOM 819 O O . MET A 1 101 ? 0.615 22.568 4.348 1.00 71.31 101 MET A O 1
ATOM 823 N N . GLU A 1 102 ? 0.839 21.990 6.502 1.00 75.25 102 GLU A N 1
ATOM 824 C CA . GLU A 1 102 ? 1.122 20.578 6.223 1.00 75.25 102 GLU A CA 1
ATOM 825 C C . GLU A 1 102 ? -0.043 19.890 5.511 1.00 75.25 102 GLU A C 1
ATOM 827 O O . GLU A 1 102 ? 0.175 19.275 4.474 1.00 75.25 102 GLU A O 1
ATOM 832 N N . LEU A 1 103 ? -1.281 20.087 5.982 1.00 78.62 103 LEU A N 1
ATOM 833 C CA . LEU A 1 103 ? -2.482 19.577 5.312 1.00 78.62 103 LEU A CA 1
ATOM 834 C C . LEU A 1 103 ? -2.675 20.206 3.923 1.00 78.62 103 LEU A C 1
ATOM 836 O O . LEU A 1 103 ? -3.090 19.528 2.991 1.00 78.62 103 LEU A O 1
ATOM 840 N N . ASN A 1 104 ? -2.354 21.491 3.754 1.00 78.50 104 ASN A N 1
ATOM 841 C CA . ASN A 1 104 ? -2.473 22.150 2.450 1.00 78.50 104 ASN A CA 1
ATOM 842 C C . ASN A 1 104 ? -1.420 21.631 1.455 1.00 78.50 104 ASN A C 1
ATOM 844 O O . ASN A 1 104 ? -1.714 21.528 0.270 1.00 78.50 104 ASN A O 1
ATOM 848 N N . ALA A 1 105 ? -0.227 21.260 1.934 1.00 76.50 105 ALA A N 1
ATOM 849 C CA . ALA A 1 105 ? 0.819 20.623 1.134 1.00 76.50 105 ALA A CA 1
ATOM 850 C C . ALA A 1 105 ? 0.448 19.196 0.700 1.00 76.50 105 ALA A C 1
ATOM 852 O O . ALA A 1 105 ? 1.017 18.688 -0.266 1.00 76.50 105 ALA A O 1
ATOM 853 N N . LEU A 1 106 ? -0.516 18.567 1.388 1.00 74.94 106 LEU A N 1
ATOM 854 C CA . LEU A 1 106 ? -1.127 17.326 0.929 1.00 74.94 106 LEU A CA 1
ATOM 855 C C . LEU A 1 106 ? -1.966 17.574 -0.304 1.00 74.94 106 LEU A C 1
ATOM 857 O O . LEU A 1 106 ? -1.926 16.744 -1.185 1.00 74.94 106 LEU A O 1
ATOM 861 N N . LEU A 1 107 ? -2.729 18.663 -0.379 1.00 75.56 107 LEU A N 1
ATOM 862 C CA . LEU A 1 107 ? -3.740 18.846 -1.416 1.00 75.56 107 LEU A CA 1
ATOM 863 C C . LEU A 1 107 ? -3.127 19.031 -2.818 1.00 75.56 107 LEU A C 1
ATOM 865 O O . LEU A 1 107 ? -2.027 19.569 -2.955 1.00 75.56 107 LEU A O 1
ATOM 869 N N . PRO A 1 108 ? -3.862 18.655 -3.884 1.00 69.44 108 PRO A N 1
ATOM 870 C CA . PRO A 1 108 ? -3.443 18.962 -5.245 1.00 69.44 108 PRO A CA 1
ATOM 871 C C . PRO A 1 108 ? -3.263 20.455 -5.441 1.00 69.44 108 PRO A C 1
ATOM 873 O O . PRO A 1 108 ? -4.050 21.244 -4.914 1.00 69.44 108 PRO A O 1
ATOM 876 N N . LYS A 1 109 ? -2.289 20.828 -6.280 1.00 68.62 109 LYS A N 1
ATOM 877 C CA . LYS A 1 109 ? -2.117 22.209 -6.740 1.00 68.62 109 LYS A CA 1
ATOM 878 C C . LYS A 1 109 ? -3.404 22.671 -7.423 1.00 68.62 109 LYS A C 1
ATOM 880 O O . LYS A 1 109 ? -3.675 22.335 -8.571 1.00 68.62 109 LYS A O 1
ATOM 885 N N . MET A 1 110 ? -4.206 23.426 -6.688 1.00 72.19 110 MET A N 1
ATOM 886 C CA . MET A 1 110 ? -5.409 24.086 -7.164 1.00 72.19 110 MET A CA 1
ATOM 887 C C . MET A 1 110 ? -5.534 25.432 -6.459 1.00 72.19 110 MET A C 1
ATOM 889 O O . MET A 1 110 ? -5.002 25.616 -5.363 1.00 72.19 110 MET A O 1
ATOM 893 N N . SER A 1 111 ? -6.228 26.378 -7.089 1.00 74.62 111 SER A N 1
ATOM 894 C CA . SER A 1 111 ? -6.476 27.675 -6.463 1.00 74.62 111 SER A CA 1
ATOM 895 C C . SER A 1 111 ? -7.324 27.500 -5.195 1.00 74.62 111 SER A C 1
ATOM 897 O O . SER A 1 111 ? -8.341 26.803 -5.261 1.00 74.62 111 SER A O 1
ATOM 899 N N . PRO A 1 112 ? -6.983 28.167 -4.076 1.00 74.06 112 PRO A N 1
ATOM 900 C CA . PRO A 1 112 ? -7.850 28.247 -2.898 1.00 74.06 112 PRO A CA 1
ATOM 901 C C . PRO A 1 112 ? -9.238 28.828 -3.200 1.00 74.06 112 PRO A C 1
ATOM 903 O O . PRO A 1 112 ? -10.179 28.588 -2.453 1.00 74.06 112 PRO A O 1
ATOM 906 N N . LEU A 1 113 ? -9.371 29.568 -4.306 1.00 80.00 113 LEU A N 1
ATOM 907 C CA . LEU A 1 113 ? -10.635 30.133 -4.784 1.00 80.00 113 LEU A CA 1
ATOM 908 C C . LEU A 1 113 ? -11.505 29.113 -5.538 1.00 80.00 113 LEU A C 1
ATOM 910 O O . LEU A 1 113 ? -12.614 29.441 -5.952 1.00 80.00 113 LEU A O 1
ATOM 914 N N . ASN A 1 114 ? -11.021 27.885 -5.753 1.00 79.94 114 ASN A N 1
ATOM 915 C CA . ASN A 1 114 ? -11.820 26.837 -6.374 1.00 79.94 114 ASN A CA 1
ATOM 916 C C . ASN A 1 114 ? -12.959 26.422 -5.416 1.00 79.94 114 ASN A C 1
ATOM 918 O O . ASN A 1 114 ? -12.666 26.004 -4.293 1.00 79.94 114 ASN A O 1
ATOM 922 N N . PRO A 1 115 ? -14.237 26.441 -5.846 1.00 82.44 115 PRO A N 1
ATOM 923 C CA . PRO A 1 115 ? -15.377 26.051 -5.010 1.00 82.44 115 PRO A CA 1
ATOM 924 C C . PRO A 1 115 ? -15.263 24.642 -4.404 1.00 82.44 115 PRO A C 1
ATOM 926 O O . PRO A 1 115 ? -15.809 24.365 -3.340 1.00 82.44 115 PRO A O 1
ATOM 929 N N . GLN A 1 116 ? -14.530 23.740 -5.063 1.00 79.81 116 GLN A N 1
ATOM 930 C CA . GLN A 1 116 ? -14.318 22.361 -4.616 1.00 79.81 116 GLN A CA 1
ATOM 931 C C . GLN A 1 116 ? -13.146 22.210 -3.629 1.00 79.81 116 GLN A C 1
ATOM 933 O O . GLN A 1 116 ? -12.925 21.121 -3.100 1.00 79.81 116 GLN A O 1
ATOM 938 N N . TYR A 1 117 ? -12.366 23.268 -3.381 1.00 81.62 117 TYR A N 1
ATOM 939 C CA . TYR A 1 117 ? -11.176 23.204 -2.530 1.00 81.62 117 TYR A CA 1
ATOM 940 C C . TYR A 1 117 ? -11.532 22.839 -1.087 1.00 81.62 117 TYR A C 1
ATOM 942 O O . TYR A 1 117 ? -10.954 21.913 -0.519 1.00 81.62 117 TYR A O 1
ATOM 950 N N . LEU A 1 118 ? -12.524 23.524 -0.513 1.00 80.62 118 LEU A N 1
ATOM 951 C CA . LEU A 1 118 ? -12.934 23.328 0.879 1.00 80.62 118 LEU A CA 1
ATOM 952 C C . LEU A 1 118 ? -13.539 21.941 1.107 1.00 80.62 118 LEU A C 1
ATOM 954 O O . LEU A 1 118 ? -13.156 21.250 2.050 1.00 80.62 118 LEU A O 1
ATOM 958 N N . THR A 1 119 ? -14.412 21.490 0.205 1.00 82.56 119 THR A N 1
ATOM 959 C CA . THR A 1 119 ? -15.044 20.165 0.299 1.00 82.56 119 THR A CA 1
ATOM 960 C C . THR A 1 119 ? -14.017 19.043 0.171 1.00 82.56 119 THR A C 1
ATOM 962 O O . THR A 1 119 ? -14.049 18.068 0.926 1.00 82.56 119 THR A O 1
ATOM 965 N N . LYS A 1 120 ? -13.043 19.192 -0.733 1.00 79.88 120 LYS A N 1
ATOM 966 C CA . LYS A 1 120 ? -11.966 18.214 -0.911 1.00 79.88 120 LYS A CA 1
ATOM 967 C C . LYS A 1 120 ? -10.990 18.221 0.265 1.00 79.88 120 LYS A C 1
ATOM 969 O O . LYS A 1 120 ? -10.619 17.144 0.728 1.00 79.88 120 LYS A O 1
ATOM 974 N N . LYS A 1 121 ? -10.635 19.400 0.790 1.00 83.44 121 LYS A N 1
ATOM 975 C CA . LYS A 1 121 ? -9.823 19.549 2.008 1.00 83.44 121 LYS A CA 1
ATOM 976 C C . LYS A 1 121 ? -10.472 18.833 3.190 1.00 83.44 121 LYS A C 1
ATOM 978 O O . LYS A 1 121 ? -9.810 18.039 3.852 1.00 83.44 121 LYS A O 1
ATOM 983 N N . GLN A 1 122 ? -11.768 19.049 3.400 1.00 82.75 122 GLN A N 1
ATOM 984 C CA . GLN A 1 122 ? -12.517 18.422 4.484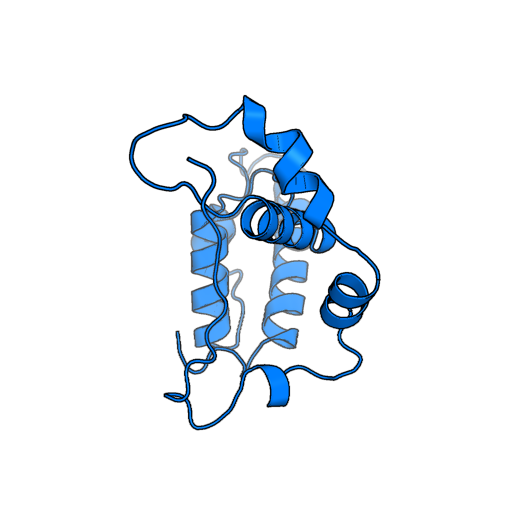 1.00 82.75 122 GLN A CA 1
ATOM 985 C C . GLN A 1 122 ? -12.609 16.898 4.313 1.00 82.75 122 GLN A C 1
ATOM 987 O O . GLN A 1 122 ? -12.356 16.163 5.261 1.00 82.75 122 GLN A O 1
ATOM 992 N N . SER A 1 123 ? -12.890 16.406 3.101 1.00 81.31 123 SER A N 1
ATOM 993 C CA . SER A 1 123 ? -12.946 14.962 2.821 1.00 81.31 123 SER A CA 1
ATOM 994 C C . SER A 1 123 ? -11.606 14.258 3.069 1.00 81.31 123 SER A C 1
ATOM 996 O O . SER A 1 123 ? -11.574 13.177 3.658 1.00 81.31 123 SER A O 1
ATOM 998 N N . VAL A 1 124 ? -10.496 14.868 2.641 1.00 80.25 124 VAL A N 1
ATOM 999 C CA . VAL A 1 124 ? -9.144 14.333 2.861 1.00 80.25 124 VAL A CA 1
ATOM 1000 C C . VAL A 1 124 ? -8.797 14.345 4.347 1.00 80.25 124 VAL A C 1
ATOM 1002 O O . VAL A 1 124 ? -8.313 13.340 4.863 1.00 80.25 124 VAL A O 1
ATOM 1005 N N . PHE A 1 125 ? -9.093 15.443 5.042 1.00 83.25 125 PHE A N 1
ATOM 1006 C CA . PHE A 1 125 ? -8.841 15.560 6.473 1.00 83.25 125 PHE A CA 1
ATOM 1007 C C . PHE A 1 125 ? -9.582 14.486 7.278 1.00 83.25 125 PHE A C 1
ATOM 1009 O O . PHE A 1 125 ? -8.958 13.789 8.067 1.00 83.25 125 PHE A O 1
ATOM 1016 N N . GLN A 1 126 ? -10.873 14.271 7.010 1.00 79.88 126 GLN A N 1
ATOM 1017 C CA . GLN A 1 126 ? -11.670 13.247 7.697 1.00 79.88 126 GLN A CA 1
ATOM 1018 C C . GLN A 1 126 ? -11.080 11.839 7.536 1.00 79.88 126 GLN A C 1
ATOM 1020 O O . GLN A 1 126 ? -10.947 11.107 8.511 1.00 79.88 126 GLN A O 1
ATOM 1025 N N . LYS A 1 127 ? -10.635 11.479 6.326 1.00 78.50 127 LYS A N 1
ATOM 1026 C CA . LYS A 1 127 ? -9.982 10.182 6.081 1.00 78.50 127 LYS A CA 1
ATOM 1027 C C . LYS A 1 127 ? -8.675 10.026 6.860 1.00 78.50 127 LYS A C 1
ATOM 1029 O O . LYS A 1 127 ? -8.393 8.939 7.358 1.00 78.50 127 LYS A O 1
ATOM 1034 N N . LEU A 1 128 ? -7.883 11.094 6.958 1.00 77.12 128 LEU A N 1
ATOM 1035 C CA . LEU A 1 128 ? -6.626 11.092 7.709 1.00 77.12 128 LEU A CA 1
ATOM 1036 C C . LEU A 1 128 ? -6.867 10.996 9.216 1.00 77.12 128 LEU A C 1
ATOM 1038 O O . LEU A 1 128 ? -6.164 10.242 9.879 1.00 77.12 128 LEU A O 1
ATOM 1042 N N . VAL A 1 129 ? -7.875 11.694 9.741 1.00 80.56 129 VAL A N 1
ATOM 1043 C CA . VAL A 1 129 ? -8.288 11.583 11.147 1.00 80.56 129 VAL A CA 1
ATOM 1044 C C . VAL A 1 129 ? -8.688 10.144 11.462 1.00 80.56 129 VAL A C 1
ATOM 1046 O O . VAL A 1 129 ? -8.089 9.542 12.348 1.00 80.56 129 VAL A O 1
ATOM 1049 N N . SER A 1 130 ? -9.591 9.543 10.677 1.00 75.06 130 SER A N 1
ATOM 1050 C CA . SER A 1 130 ? -10.000 8.145 10.879 1.00 75.06 130 SER A CA 1
ATOM 1051 C C . SER A 1 130 ? -8.827 7.162 10.788 1.00 75.06 130 SER A C 1
ATOM 1053 O O . SER A 1 130 ? -8.810 6.146 11.478 1.00 75.06 130 SER A O 1
ATOM 1055 N N . PHE A 1 131 ? -7.831 7.449 9.944 1.00 74.38 131 PHE A N 1
ATOM 1056 C CA . PHE A 1 131 ? -6.610 6.652 9.856 1.00 74.38 131 PHE A CA 1
ATOM 1057 C C . PHE A 1 131 ? -5.743 6.796 11.115 1.00 74.38 131 PHE A C 1
ATOM 1059 O O . PHE A 1 131 ? -5.372 5.795 11.720 1.00 74.38 131 PHE A O 1
ATOM 1066 N N . VAL A 1 132 ? -5.441 8.025 11.541 1.00 75.25 132 VAL A N 1
ATOM 1067 C CA . VAL A 1 132 ? -4.611 8.285 12.729 1.00 75.25 132 VAL A CA 1
ATOM 1068 C C . VAL A 1 132 ? -5.282 7.735 13.987 1.00 75.25 132 VAL A C 1
ATOM 1070 O O . VAL A 1 132 ? -4.617 7.104 14.797 1.00 75.25 132 VAL A O 1
ATOM 1073 N N . GLU A 1 133 ? -6.601 7.870 14.123 1.00 73.38 133 GLU A N 1
ATOM 1074 C CA . GLU A 1 133 ? -7.358 7.281 15.233 1.00 73.38 133 GLU A CA 1
ATOM 1075 C C . GLU A 1 133 ? -7.291 5.752 15.262 1.00 73.38 133 GLU A C 1
ATOM 1077 O O . GLU A 1 133 ? -7.232 5.168 16.343 1.00 73.38 133 GLU A O 1
ATOM 1082 N N . LYS A 1 134 ? -7.276 5.107 14.089 1.00 76.31 134 LYS A N 1
ATOM 1083 C CA . LYS A 1 134 ? -7.188 3.648 13.960 1.00 76.31 134 LYS A CA 1
ATOM 1084 C C . LYS A 1 134 ? -5.785 3.105 14.246 1.00 76.31 134 LYS A C 1
ATOM 1086 O O . LYS A 1 134 ? -5.665 1.959 14.668 1.00 76.31 134 LYS A O 1
ATOM 1091 N N . PHE A 1 135 ? -4.742 3.899 13.999 1.00 67.38 135 PHE A N 1
ATOM 1092 C CA . PHE A 1 135 ? -3.339 3.465 14.063 1.00 67.38 135 PHE A CA 1
ATOM 1093 C C . PHE A 1 135 ? -2.493 4.176 15.136 1.00 67.38 135 PHE A C 1
ATOM 1095 O O . PHE A 1 135 ? -1.289 3.919 15.234 1.00 67.38 135 PHE A O 1
ATOM 1102 N N . LYS A 1 136 ? -3.084 5.043 15.968 1.00 67.88 136 LYS A N 1
ATOM 1103 C CA . LYS A 1 136 ? -2.409 5.607 17.150 1.00 67.88 136 LYS A CA 1
ATOM 1104 C C . LYS A 1 136 ? -1.928 4.479 18.074 1.00 67.88 136 LYS A C 1
ATOM 1106 O O . LYS A 1 136 ? -2.616 3.475 18.237 1.00 67.88 136 LYS A O 1
ATOM 1111 N N . GLY A 1 137 ? -0.724 4.617 18.628 1.00 60.41 137 GLY A N 1
ATOM 1112 C CA . GLY A 1 137 ? -0.069 3.583 19.444 1.00 60.41 137 GLY A CA 1
ATOM 1113 C C . GLY A 1 137 ? 0.752 2.537 18.671 1.00 60.41 137 GLY A C 1
ATOM 1114 O O . GLY A 1 137 ? 1.556 1.842 19.282 1.00 60.41 137 GLY A O 1
ATOM 1115 N N . VAL A 1 138 ? 0.634 2.448 17.338 1.00 59.22 138 VAL A N 1
ATOM 1116 C CA . VAL A 1 138 ? 1.473 1.548 16.509 1.00 59.22 138 VAL A CA 1
ATOM 1117 C C . VAL A 1 138 ? 2.836 2.183 16.174 1.00 59.22 138 VAL A C 1
ATOM 1119 O O . VAL A 1 138 ? 3.819 1.489 15.943 1.00 59.22 138 VAL A O 1
ATOM 1122 N N . GLY A 1 139 ? 2.924 3.518 16.176 1.00 44.09 139 GLY A N 1
ATOM 1123 C CA . GLY A 1 139 ? 4.090 4.294 15.724 1.00 44.09 139 GLY A CA 1
ATOM 1124 C C . GLY A 1 139 ? 5.244 4.455 16.722 1.00 44.09 139 GLY A C 1
ATOM 1125 O O . GLY A 1 139 ? 6.042 5.374 16.555 1.00 44.09 139 GLY A O 1
ATOM 1126 N N . GLY A 1 140 ? 5.335 3.608 17.753 1.00 42.19 140 GLY A N 1
ATOM 1127 C CA . GLY A 1 140 ? 6.317 3.742 18.837 1.00 42.19 140 GLY A CA 1
ATOM 1128 C C . GLY A 1 140 ? 7.788 3.634 18.413 1.00 42.19 140 GLY A C 1
ATOM 1129 O O . GLY A 1 140 ? 8.646 4.161 19.113 1.00 42.19 140 GLY A O 1
ATOM 1130 N N . GLN A 1 141 ? 8.104 3.014 17.272 1.00 41.94 141 GLN A N 1
ATOM 1131 C CA . GLN A 1 141 ? 9.470 2.925 16.744 1.00 41.94 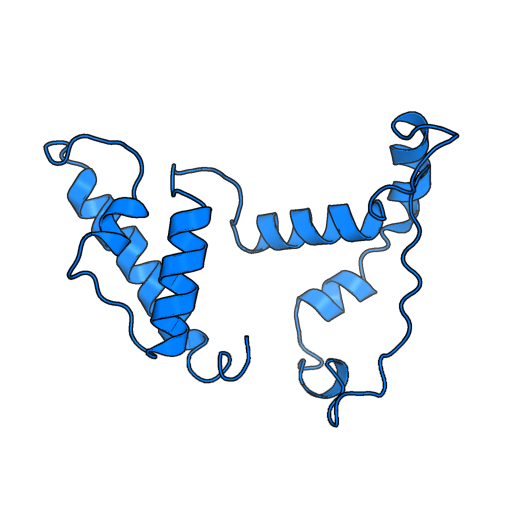141 GLN A CA 1
ATOM 1132 C C . GLN A 1 141 ? 9.458 2.930 15.206 1.00 41.94 141 GLN A C 1
ATOM 1134 O O . GLN A 1 141 ? 9.233 1.906 14.567 1.00 41.94 141 GLN A O 1
ATOM 1139 N N . LEU A 1 142 ? 9.702 4.110 14.629 1.00 38.12 142 LEU A N 1
ATOM 1140 C CA . LEU A 1 142 ? 10.249 4.316 13.282 1.00 38.12 142 LEU A CA 1
ATOM 1141 C C . LEU A 1 142 ? 11.479 5.210 13.409 1.00 38.12 142 LEU A C 1
ATOM 1143 O O . LEU A 1 142 ? 11.308 6.334 13.951 1.00 38.12 142 LEU A O 1
#

Secondary structure (DSSP, 8-state):
----------TTSSS-HHHHS-TT-HHHHHHHH---THHHHHHGGGS-SSSSPPPPHHHHHHHHHHHHHTT-SS-S---HHHHHHHHHHHHHHTS---SSHHHHHHS-S--TTSTHHHHHHHHHHHHHHHHHHHHTTT-S--

Radius of gyration: 19.49 Å; chains: 1; bounding box: 40×48×42 Å

Sequence (142 aa):
MQGKKIITPQHFYHQSLDEVVPEDNFYRKVNENLSLDFLYKVTAPYYGKCGQESIDPVVFFKILMVGYLNSINSDRGLNEEAAKRYISNSLKREFASDNGMELNALLPKMSPLNPQYLTKKQSVFQKLVSFVEKFKGVGGQL

pLDDT: mean 75.26, std 11.53, range [38.12, 91.88]